Protein AF-A0A4Q5TVL8-F1 (afdb_monomer)

Mean predicted aligned error: 15.19 Å

Secondary structure (DSSP, 8-state):
----EEEEEETTEEEEEEB-TTSSSB----TT---------TTS--S-S-SS-TT-HHHHHHHHT---

Foldseek 3Di:
DDWDWDWDDDVVDTDTWTAHNVNPGTDDPDPVDDDDDDDDDPPPPPCDDDPFDPVDPVRVCVVVVPDD

Structure (mmCIF, N/CA/C/O backbone):
data_AF-A0A4Q5TVL8-F1
#
_entry.id   AF-A0A4Q5TVL8-F1
#
loop_
_atom_site.group_PDB
_atom_site.id
_atom_site.type_symbol
_atom_site.label_atom_id
_atom_site.label_alt_id
_atom_site.label_comp_id
_atom_site.label_asym_id
_atom_site.label_entity_id
_atom_site.label_seq_id
_atom_site.pdbx_PDB_ins_code
_atom_site.Cartn_x
_atom_site.Cartn_y
_atom_site.Cartn_z
_atom_site.occupancy
_atom_site.B_iso_or_equiv
_atom_site.auth_seq_id
_atom_site.auth_comp_id
_atom_site.auth_asym_id
_atom_site.auth_atom_id
_atom_site.pdbx_PDB_model_num
ATOM 1 N N . MET A 1 1 ? 2.884 5.150 -22.860 1.00 44.16 1 MET A N 1
ATOM 2 C CA . MET A 1 1 ? 4.022 4.378 -22.311 1.00 44.16 1 MET A CA 1
ATOM 3 C C . MET A 1 1 ? 3.707 4.013 -20.860 1.00 44.16 1 MET A C 1
ATOM 5 O O . MET A 1 1 ? 3.947 4.819 -19.970 1.00 44.16 1 MET A O 1
ATOM 9 N N . ALA A 1 2 ? 3.060 2.869 -20.615 1.00 52.16 2 ALA A N 1
ATOM 10 C CA . ALA A 1 2 ? 2.698 2.427 -19.261 1.00 52.16 2 ALA A CA 1
ATOM 11 C C . ALA A 1 2 ? 3.902 1.735 -18.592 1.00 52.16 2 ALA A C 1
ATOM 13 O O . ALA A 1 2 ? 4.654 1.056 -19.268 1.00 52.16 2 ALA A O 1
ATOM 14 N N . SER A 1 3 ? 4.130 1.911 -17.290 1.00 52.03 3 SER A N 1
ATOM 15 C CA . SER A 1 3 ? 5.265 1.325 -16.548 1.00 52.03 3 SER A CA 1
ATOM 16 C C . SER A 1 3 ? 4.724 0.529 -15.359 1.00 52.03 3 SER A C 1
ATOM 18 O O . SER A 1 3 ? 3.805 0.995 -14.683 1.00 52.03 3 SER A O 1
ATOM 20 N N . HIS A 1 4 ? 5.273 -0.666 -15.123 1.00 62.84 4 HIS A N 1
ATOM 21 C CA . HIS A 1 4 ? 4.861 -1.584 -14.057 1.00 62.84 4 HIS A CA 1
ATOM 22 C C . HIS A 1 4 ? 5.774 -1.449 -12.820 1.00 62.84 4 HIS A C 1
ATOM 24 O O . HIS A 1 4 ? 6.948 -1.089 -12.938 1.00 62.84 4 HIS A O 1
ATOM 30 N N . ARG A 1 5 ? 5.231 -1.688 -11.616 1.00 57.41 5 ARG A N 1
ATOM 31 C CA . ARG A 1 5 ? 5.913 -1.475 -10.322 1.00 57.41 5 ARG A CA 1
ATOM 32 C C . ARG A 1 5 ? 5.998 -2.779 -9.531 1.00 57.41 5 ARG A C 1
ATOM 34 O O . ARG A 1 5 ? 5.001 -3.485 -9.427 1.00 57.41 5 ARG A O 1
ATOM 41 N N . ARG A 1 6 ? 7.157 -3.051 -8.924 1.00 61.62 6 ARG A N 1
ATOM 42 C CA . ARG A 1 6 ? 7.415 -4.225 -8.073 1.00 61.62 6 ARG A CA 1
ATOM 43 C C . ARG A 1 6 ? 8.046 -3.779 -6.751 1.00 61.62 6 ARG A C 1
ATOM 45 O O . ARG A 1 6 ? 8.850 -2.851 -6.740 1.00 61.62 6 ARG A O 1
ATOM 52 N N . TYR A 1 7 ? 7.693 -4.444 -5.653 1.00 58.19 7 TYR A N 1
ATOM 53 C CA . TYR A 1 7 ? 8.241 -4.186 -4.319 1.00 58.19 7 TYR A CA 1
ATOM 54 C C . TYR A 1 7 ? 8.995 -5.429 -3.837 1.00 58.19 7 TYR A C 1
ATOM 56 O O . TYR A 1 7 ? 8.478 -6.539 -3.956 1.00 58.19 7 TYR A O 1
ATOM 64 N N . ILE A 1 8 ? 10.212 -5.252 -3.314 1.00 62.56 8 ILE A N 1
ATOM 65 C CA . ILE A 1 8 ? 10.983 -6.315 -2.654 1.00 62.56 8 ILE A CA 1
ATOM 66 C C . ILE A 1 8 ? 11.293 -5.829 -1.239 1.00 62.56 8 ILE A C 1
ATOM 68 O O . ILE A 1 8 ? 11.859 -4.750 -1.052 1.00 62.56 8 ILE A O 1
ATOM 72 N N . THR A 1 9 ? 10.886 -6.606 -0.241 1.00 48.84 9 THR A N 1
ATOM 73 C CA . THR A 1 9 ? 11.098 -6.296 1.175 1.00 48.84 9 THR A CA 1
ATOM 74 C C . THR A 1 9 ? 12.433 -6.866 1.643 1.00 48.84 9 THR A C 1
ATOM 76 O O . THR A 1 9 ? 12.664 -8.067 1.516 1.00 48.84 9 THR A O 1
ATOM 79 N N . ALA A 1 10 ? 13.288 -6.019 2.214 1.00 56.66 10 ALA A N 1
ATOM 80 C CA . ALA A 1 10 ? 14.457 -6.420 2.994 1.00 56.66 10 ALA A CA 1
ATOM 81 C C . ALA A 1 10 ? 14.225 -6.064 4.473 1.00 56.66 10 ALA A C 1
ATOM 83 O O . ALA A 1 10 ? 13.357 -5.243 4.786 1.00 56.66 10 ALA A O 1
ATOM 84 N N . LEU A 1 11 ? 14.985 -6.666 5.394 1.00 52.84 11 LEU A N 1
ATOM 85 C CA . LEU A 1 11 ? 14.886 -6.344 6.821 1.00 52.84 11 LEU A CA 1
ATOM 86 C C . LEU A 1 11 ? 15.062 -4.824 7.016 1.00 52.84 11 LEU A C 1
ATOM 88 O O . LEU A 1 11 ? 16.056 -4.255 6.572 1.00 52.84 11 LEU A O 1
ATOM 92 N N . GLN A 1 12 ? 14.060 -4.173 7.619 1.00 59.69 12 GLN A N 1
ATOM 93 C CA . GLN A 1 12 ? 13.999 -2.722 7.882 1.00 59.69 12 GLN A CA 1
ATOM 94 C C . GLN A 1 12 ? 14.109 -1.789 6.658 1.00 59.69 12 GLN A C 1
ATOM 96 O O . GLN A 1 12 ? 14.240 -0.577 6.825 1.00 59.69 12 GLN A O 1
ATOM 101 N N . LYS A 1 13 ? 14.031 -2.300 5.425 1.00 61.16 13 LYS A N 1
ATOM 102 C CA . LYS A 1 13 ? 14.202 -1.472 4.226 1.00 61.16 13 LYS A CA 1
ATOM 103 C C . LYS A 1 13 ? 13.222 -1.857 3.129 1.00 61.16 13 LYS A C 1
ATOM 105 O O . LYS A 1 13 ? 13.166 -3.004 2.690 1.00 61.16 13 LYS A O 1
ATOM 110 N N . ILE A 1 14 ? 12.502 -0.857 2.626 1.00 68.31 14 ILE A N 1
ATOM 111 C CA . ILE A 1 14 ? 11.699 -0.977 1.409 1.00 68.31 14 ILE A CA 1
ATOM 112 C C . ILE A 1 14 ? 12.526 -0.420 0.254 1.00 68.31 14 ILE A C 1
ATOM 114 O O . ILE A 1 14 ? 12.921 0.745 0.268 1.00 68.31 14 ILE A O 1
ATOM 118 N N . ILE A 1 15 ? 12.796 -1.260 -0.743 1.00 70.12 15 ILE A N 1
ATOM 119 C CA . ILE A 1 15 ? 13.486 -0.851 -1.966 1.00 70.12 15 ILE A CA 1
ATOM 120 C C . ILE A 1 15 ? 12.435 -0.683 -3.060 1.00 70.12 15 ILE A C 1
ATOM 122 O O . ILE A 1 15 ? 11.727 -1.630 -3.405 1.00 70.12 15 ILE A O 1
ATOM 126 N N . ILE A 1 16 ? 12.335 0.530 -3.603 1.00 70.62 16 ILE A N 1
ATOM 127 C CA . ILE A 1 16 ? 11.427 0.841 -4.707 1.00 70.62 16 ILE A CA 1
ATOM 128 C C . ILE A 1 16 ? 12.212 0.737 -6.011 1.00 70.62 16 ILE A C 1
ATOM 130 O O . ILE A 1 16 ? 13.200 1.444 -6.201 1.00 70.62 16 ILE A O 1
ATOM 134 N N . THR A 1 17 ? 11.754 -0.120 -6.920 1.00 73.62 17 THR A N 1
ATOM 135 C CA . THR A 1 17 ? 12.332 -0.266 -8.258 1.00 73.62 17 THR A CA 1
ATOM 136 C C . THR A 1 17 ? 11.279 -0.017 -9.329 1.00 73.62 17 THR A C 1
ATOM 138 O O . THR A 1 17 ? 10.086 -0.287 -9.155 1.00 73.62 17 THR A O 1
ATOM 141 N N . ARG A 1 18 ? 11.719 0.556 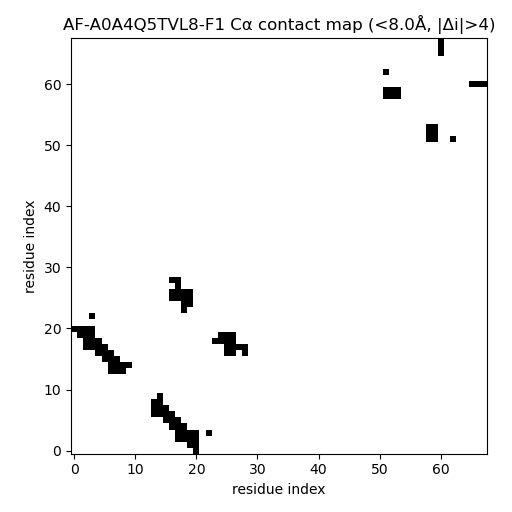-10.449 1.00 75.94 18 ARG A N 1
ATOM 142 C CA . ARG A 1 18 ? 10.884 0.807 -11.621 1.00 75.94 18 ARG A CA 1
ATOM 143 C C . ARG A 1 18 ? 11.546 0.224 -12.847 1.00 75.94 18 ARG A C 1
ATOM 145 O O . ARG A 1 18 ? 12.755 0.358 -13.022 1.00 75.94 18 ARG A O 1
ATOM 152 N N . PHE A 1 19 ? 10.717 -0.353 -13.700 1.00 79.62 19 PHE A N 1
ATOM 153 C CA . PHE A 1 19 ? 11.142 -0.926 -14.962 1.00 79.62 19 PHE A CA 1
ATOM 154 C C . PHE A 1 19 ? 10.280 -0.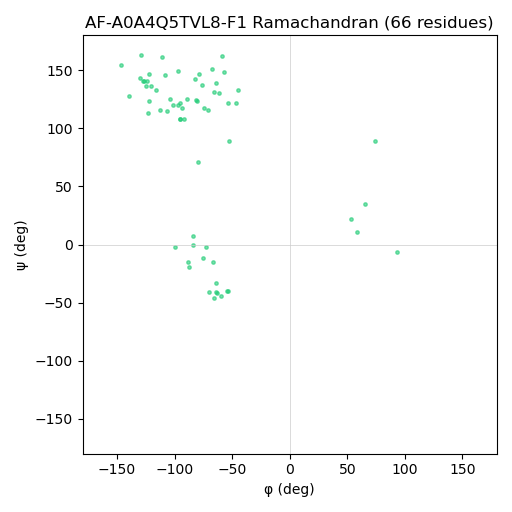393 -16.108 1.00 79.62 19 PHE A C 1
ATOM 156 O O . PHE A 1 19 ? 9.207 0.203 -15.900 1.00 79.62 19 PHE A O 1
ATOM 163 N N . THR A 1 20 ? 10.786 -0.574 -17.323 1.00 76.19 20 THR A N 1
ATOM 164 C CA . THR A 1 20 ? 10.029 -0.400 -18.562 1.00 76.19 20 THR A CA 1
ATOM 165 C C . THR A 1 20 ? 8.819 -1.341 -18.574 1.00 76.19 20 THR A C 1
ATOM 167 O O . THR A 1 20 ? 8.737 -2.277 -17.778 1.00 76.19 20 THR A O 1
ATOM 170 N N . HIS A 1 21 ? 7.826 -1.071 -19.429 1.00 76.88 21 HIS A N 1
ATOM 171 C CA . HIS A 1 21 ? 6.592 -1.871 -19.494 1.00 76.88 21 HIS A CA 1
ATOM 172 C C . HIS A 1 21 ? 6.860 -3.370 -19.680 1.00 76.88 21 HIS A C 1
ATOM 174 O O . HIS A 1 21 ? 6.208 -4.214 -19.078 1.00 76.88 21 HIS A O 1
ATOM 180 N N . ASP A 1 22 ? 7.841 -3.664 -20.525 1.00 77.06 22 ASP A N 1
ATOM 181 C CA . ASP A 1 22 ? 8.324 -4.989 -20.898 1.00 77.06 22 ASP A CA 1
ATOM 182 C C . ASP A 1 22 ? 9.351 -5.555 -19.905 1.00 77.06 22 ASP A C 1
ATOM 184 O O . ASP A 1 22 ? 9.973 -6.576 -20.180 1.00 77.06 22 ASP A O 1
ATOM 188 N N . ASN A 1 23 ? 9.566 -4.880 -18.770 1.00 76.44 23 ASN A N 1
ATOM 189 C CA . ASN A 1 23 ? 10.524 -5.254 -17.733 1.00 76.44 23 ASN A CA 1
ATOM 190 C C . ASN A 1 23 ? 11.965 -5.476 -18.251 1.00 76.44 23 ASN A C 1
ATOM 192 O O . ASN A 1 23 ? 12.755 -6.168 -17.611 1.00 76.44 23 ASN A O 1
ATOM 196 N N . SER A 1 24 ? 12.310 -4.901 -19.406 1.00 78.25 24 SER A N 1
ATOM 197 C CA . SER A 1 24 ? 13.592 -5.140 -20.083 1.00 78.25 24 SER A CA 1
ATOM 198 C C . SER A 1 24 ? 14.712 -4.211 -19.608 1.00 78.25 24 SER A C 1
ATOM 200 O O . SER A 1 24 ? 15.887 -4.528 -19.774 1.00 78.25 24 SER A O 1
ATOM 202 N N . ALA A 1 25 ? 14.377 -3.082 -18.977 1.00 76.94 25 ALA A N 1
ATOM 203 C CA . ALA A 1 25 ? 15.348 -2.156 -18.400 1.00 76.94 25 ALA A CA 1
ATOM 204 C C . ALA A 1 25 ? 14.810 -1.468 -17.138 1.00 76.94 25 ALA A C 1
ATOM 206 O O . ALA A 1 25 ? 13.598 -1.304 -16.966 1.00 76.94 25 ALA A O 1
ATOM 207 N N . SER A 1 26 ? 15.713 -1.035 -16.252 1.00 77.12 26 SER A N 1
ATOM 208 C CA . SER A 1 26 ? 15.362 -0.193 -15.106 1.00 77.12 26 SER A CA 1
ATOM 209 C C . SER A 1 26 ? 15.171 1.264 -15.539 1.00 77.12 26 SER A C 1
ATOM 211 O O . SER A 1 26 ? 15.814 1.751 -16.468 1.00 77.12 26 SER A O 1
ATOM 213 N N . VAL A 1 27 ? 14.259 1.973 -14.876 1.00 78.25 27 VAL A N 1
ATOM 214 C CA . VAL A 1 27 ? 13.920 3.369 -15.190 1.00 78.25 27 VAL A CA 1
ATOM 215 C C . VAL A 1 27 ? 14.105 4.221 -13.942 1.00 78.25 27 VAL A C 1
ATOM 217 O O . VAL A 1 27 ? 13.764 3.797 -12.837 1.00 78.25 27 VAL A O 1
ATOM 220 N N . ASN A 1 28 ? 14.630 5.436 -14.111 1.00 77.31 28 ASN A N 1
ATOM 221 C CA . ASN A 1 28 ? 14.911 6.335 -12.995 1.00 77.31 28 ASN A CA 1
ATOM 222 C C . ASN A 1 28 ? 13.617 6.753 -12.261 1.00 77.31 28 ASN A C 1
ATOM 224 O O . ASN A 1 28 ? 12.591 7.056 -12.880 1.00 77.31 28 ASN A O 1
ATOM 228 N N . LEU A 1 29 ? 13.669 6.800 -10.928 1.00 73.44 29 LEU A N 1
ATOM 229 C CA . LEU A 1 29 ? 12.609 7.343 -10.081 1.00 73.44 29 LEU A CA 1
ATOM 230 C C . LEU A 1 29 ? 12.719 8.878 -10.082 1.00 73.44 29 LEU A C 1
ATOM 232 O O . LEU A 1 29 ? 13.128 9.484 -9.101 1.00 73.44 29 LEU A O 1
ATOM 236 N N . GLY A 1 30 ? 12.388 9.519 -11.205 1.00 68.31 30 GLY A N 1
ATOM 237 C CA . GLY A 1 30 ? 12.472 10.980 -11.327 1.00 68.31 30 GLY A CA 1
ATOM 238 C C . GLY A 1 30 ? 11.648 11.733 -10.266 1.00 68.31 30 GLY A C 1
ATOM 239 O O . GLY A 1 30 ? 10.582 11.261 -9.857 1.00 68.31 30 GLY A O 1
ATOM 240 N N . ALA A 1 31 ? 12.128 12.920 -9.873 1.00 64.19 31 ALA A N 1
ATOM 241 C CA . ALA A 1 31 ? 11.591 13.754 -8.785 1.00 64.19 31 ALA A CA 1
ATOM 242 C C . ALA A 1 31 ? 10.180 14.335 -9.029 1.00 64.19 31 ALA A C 1
ATOM 244 O O . ALA A 1 31 ? 9.522 14.753 -8.084 1.00 64.19 31 ALA A O 1
ATOM 245 N N . ASN A 1 32 ? 9.686 14.323 -10.273 1.00 68.25 32 ASN A N 1
ATOM 246 C CA . ASN A 1 32 ? 8.365 14.867 -10.632 1.00 68.25 32 ASN A CA 1
ATOM 247 C C . ASN A 1 32 ? 7.194 13.893 -10.398 1.00 68.25 32 ASN A C 1
ATOM 249 O O . ASN A 1 32 ? 6.048 14.230 -10.683 1.00 68.25 32 ASN A O 1
ATOM 253 N N . ASN A 1 33 ? 7.456 12.678 -9.908 1.00 62.94 33 ASN A N 1
ATOM 254 C CA . ASN A 1 33 ? 6.417 11.684 -9.649 1.00 62.94 33 ASN A CA 1
ATOM 255 C C . ASN A 1 33 ? 6.133 11.589 -8.1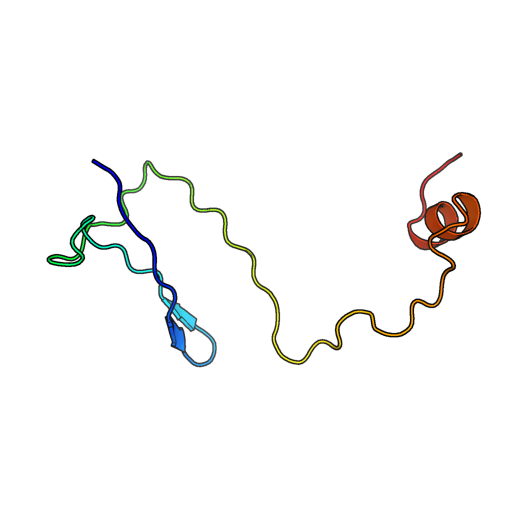48 1.00 62.94 33 ASN A C 1
ATOM 257 O O . ASN A 1 33 ? 7.032 11.304 -7.359 1.00 62.94 33 ASN A O 1
ATOM 261 N N . GLN A 1 34 ? 4.871 11.764 -7.757 1.00 60.22 34 GLN A N 1
ATOM 262 C CA .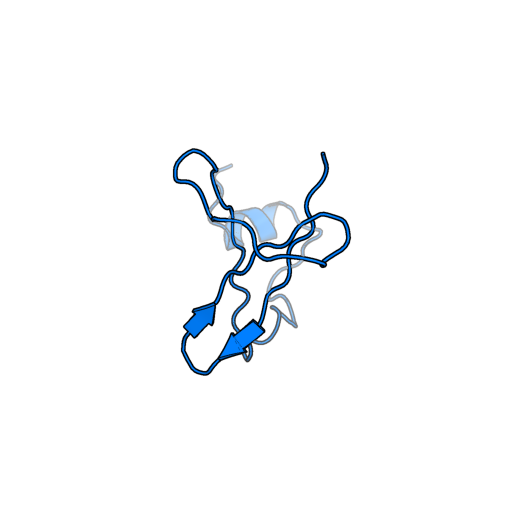 GLN A 1 34 ? 4.431 11.504 -6.387 1.00 60.22 34 GLN A CA 1
ATOM 263 C C . GLN A 1 34 ? 4.188 10.003 -6.202 1.00 60.22 34 GLN A C 1
ATOM 265 O O . GLN A 1 34 ? 3.411 9.389 -6.936 1.00 60.22 34 GLN A O 1
ATOM 270 N N . TYR A 1 35 ? 4.843 9.405 -5.209 1.00 62.88 35 TYR A N 1
ATOM 271 C CA . TYR A 1 35 ? 4.680 7.992 -4.874 1.00 62.88 35 TYR A CA 1
ATOM 272 C C . TYR A 1 35 ? 3.873 7.870 -3.581 1.00 62.88 35 TYR A C 1
ATOM 274 O O . TYR A 1 35 ? 4.332 8.283 -2.519 1.00 62.88 35 TYR A O 1
ATOM 282 N N . ARG A 1 36 ? 2.669 7.294 -3.662 1.00 64.19 36 ARG A N 1
ATOM 283 C CA . ARG A 1 36 ? 1.865 6.943 -2.484 1.00 64.19 36 ARG A CA 1
ATOM 284 C C . ARG A 1 36 ? 2.154 5.489 -2.121 1.00 64.19 36 ARG A C 1
ATOM 286 O O . ARG A 1 36 ? 1.908 4.597 -2.930 1.00 64.19 36 ARG A O 1
ATOM 293 N N . TYR A 1 37 ? 2.709 5.263 -0.936 1.00 63.47 37 TYR A N 1
ATOM 294 C CA . TYR A 1 37 ? 2.951 3.929 -0.394 1.00 63.47 37 TYR A CA 1
ATOM 295 C C . TYR A 1 37 ? 1.973 3.648 0.747 1.00 63.47 37 TYR A C 1
ATOM 297 O O . TYR A 1 37 ? 1.599 4.550 1.492 1.00 63.47 37 TYR A O 1
ATOM 305 N N . ILE A 1 38 ? 1.559 2.390 0.871 1.00 60.78 38 ILE A N 1
ATOM 306 C CA . ILE A 1 38 ? 0.808 1.884 2.020 1.00 60.78 38 ILE A CA 1
ATOM 307 C C . ILE A 1 38 ? 1.748 0.908 2.720 1.00 60.78 38 ILE A C 1
ATOM 309 O O . ILE A 1 38 ? 2.157 -0.088 2.124 1.00 60.78 38 ILE A O 1
ATOM 313 N N . ILE A 1 39 ? 2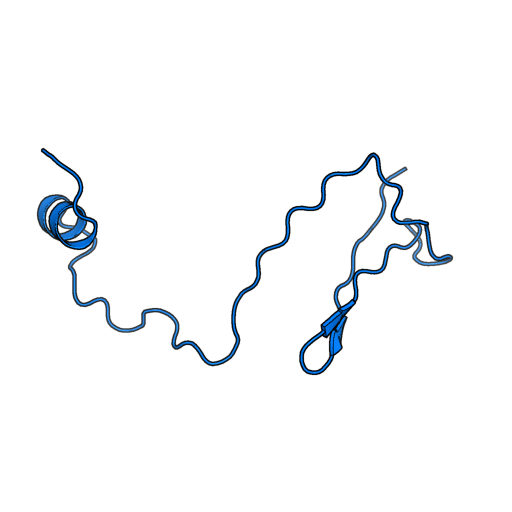.144 1.231 3.950 1.00 67.56 39 ILE A N 1
ATOM 314 C CA . ILE A 1 39 ? 2.912 0.318 4.797 1.00 67.56 39 ILE A CA 1
ATOM 315 C C . ILE A 1 39 ? 1.896 -0.461 5.618 1.00 67.56 39 ILE A C 1
ATOM 317 O O . ILE A 1 39 ? 1.279 0.091 6.526 1.00 67.56 39 ILE A O 1
ATOM 321 N N . THR A 1 40 ? 1.735 -1.739 5.296 1.00 66.19 40 THR A N 1
ATOM 322 C CA . THR A 1 40 ? 1.009 -2.671 6.156 1.00 66.19 40 THR A CA 1
ATOM 323 C C . THR A 1 40 ? 2.041 -3.384 7.025 1.00 66.19 40 THR A C 1
ATOM 325 O O . THR A 1 40 ? 2.816 -4.182 6.491 1.00 66.19 40 THR A O 1
ATOM 328 N N . PRO A 1 41 ? 2.127 -3.087 8.331 1.00 62.72 41 PRO A N 1
ATOM 329 C CA . PRO A 1 41 ? 3.033 -3.811 9.210 1.00 62.72 41 PRO A CA 1
ATOM 330 C C . PRO A 1 41 ? 2.654 -5.299 9.242 1.00 62.72 41 PRO A C 1
ATOM 332 O O . PRO A 1 41 ? 1.493 -5.660 9.417 1.00 62.72 41 PRO A O 1
ATOM 335 N N . GLY A 1 42 ? 3.639 -6.176 9.048 1.00 60.31 42 GLY A N 1
ATOM 336 C CA . GLY A 1 42 ? 3.474 -7.609 9.290 1.00 60.31 42 GLY A CA 1
ATOM 337 C C . GLY A 1 42 ? 3.513 -7.892 10.792 1.00 60.31 42 GLY A C 1
ATOM 338 O O . GLY A 1 42 ? 4.338 -7.321 11.499 1.00 60.31 42 GLY A O 1
ATOM 339 N N . GLY A 1 43 ? 2.628 -8.759 11.288 1.00 59.16 43 GLY A N 1
ATOM 340 C CA . GLY A 1 43 ? 2.570 -9.135 12.708 1.00 59.16 43 GLY A CA 1
ATOM 341 C C . GLY A 1 43 ? 1.605 -8.309 13.562 1.00 59.16 43 GLY A C 1
ATOM 342 O O . GLY A 1 43 ? 1.349 -8.672 14.705 1.00 59.16 43 GLY A O 1
ATOM 343 N N . THR A 1 44 ? 0.992 -7.254 13.019 1.00 61.59 44 THR A N 1
ATOM 344 C CA . THR A 1 44 ? -0.231 -6.717 13.621 1.00 61.59 44 THR A CA 1
ATOM 345 C C . THR A 1 44 ? -1.362 -7.675 13.289 1.00 61.59 44 THR A C 1
ATOM 347 O O . THR A 1 44 ? -1.674 -7.841 12.106 1.00 61.59 44 THR A O 1
ATOM 350 N N . SER A 1 45 ? -1.979 -8.298 14.299 1.00 61.16 45 SER A N 1
ATOM 351 C CA . SER A 1 45 ? -3.281 -8.933 14.099 1.00 61.16 45 SER A CA 1
ATOM 352 C C . 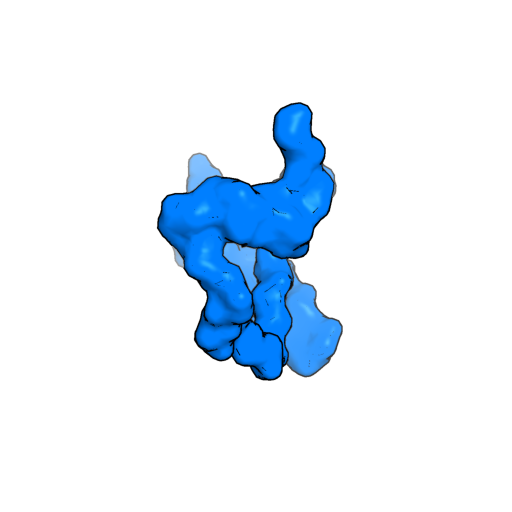SER A 1 45 ? -4.155 -7.934 13.351 1.00 61.16 45 SER A C 1
ATOM 354 O O . SER A 1 45 ? -4.344 -6.807 13.822 1.00 61.16 45 SER A O 1
ATOM 356 N N . ALA A 1 46 ? -4.656 -8.322 12.170 1.00 59.97 46 ALA A N 1
ATOM 357 C CA . ALA A 1 46 ? -5.809 -7.644 11.589 1.00 59.97 46 ALA A CA 1
ATOM 358 C C . ALA A 1 46 ? -6.802 -7.468 12.735 1.00 59.97 46 ALA A C 1
ATOM 360 O O . ALA A 1 46 ? -6.933 -8.420 13.503 1.00 59.97 46 ALA A O 1
ATOM 361 N N . LYS A 1 47 ? -7.393 -6.276 12.913 1.00 58.53 47 LYS A N 1
ATOM 362 C CA . LYS A 1 47 ? -8.359 -6.007 13.991 1.00 58.53 47 LYS A CA 1
ATOM 363 C C . LYS A 1 47 ? -9.452 -7.081 13.937 1.00 58.53 47 LYS A C 1
ATOM 365 O O . LYS A 1 47 ? -10.414 -6.974 13.188 1.00 58.53 47 LYS A O 1
ATOM 370 N N . GLY A 1 48 ? -9.212 -8.170 14.643 1.00 61.16 48 GLY A N 1
ATOM 371 C CA . GLY A 1 48 ? -9.826 -9.467 14.460 1.00 61.16 48 GLY A CA 1
ATOM 372 C C . GLY A 1 48 ? -10.429 -9.770 15.803 1.00 61.16 48 GLY A C 1
ATOM 373 O O . GLY A 1 48 ? -9.696 -9.876 16.782 1.00 61.16 48 GLY A O 1
ATOM 374 N N . ALA A 1 49 ? -11.759 -9.807 15.810 1.00 57.53 49 ALA A N 1
ATOM 375 C CA . ALA A 1 49 ? -12.642 -9.452 16.917 1.00 57.53 49 ALA A CA 1
ATOM 376 C C . ALA A 1 49 ? -12.708 -7.932 17.134 1.00 57.53 49 ALA A C 1
ATOM 378 O O . ALA A 1 49 ? -11.933 -7.331 17.876 1.00 57.53 49 ALA A O 1
ATOM 379 N N . SER A 1 50 ? -13.645 -7.293 16.432 1.00 62.19 50 SER A N 1
ATOM 380 C CA . SER A 1 50 ? -13.999 -5.913 16.736 1.00 62.19 50 SER A CA 1
ATOM 381 C C . SER A 1 50 ? -14.644 -5.844 18.122 1.00 62.19 50 SER A C 1
ATOM 383 O O . SER A 1 50 ? -15.576 -6.607 18.371 1.00 62.19 50 SER A O 1
ATOM 385 N N . PRO A 1 51 ? -14.210 -4.932 19.006 1.00 72.44 51 PRO A N 1
ATOM 386 C CA . PRO A 1 51 ? -14.904 -4.648 20.261 1.00 72.44 51 PRO A CA 1
ATOM 387 C C . PRO A 1 51 ? -16.213 -3.865 20.048 1.00 72.44 51 PRO A C 1
ATOM 389 O O . PRO A 1 51 ? -16.901 -3.567 21.018 1.00 72.44 51 PRO A O 1
ATOM 392 N N . VAL A 1 52 ? -16.534 -3.499 18.800 1.00 80.31 52 VAL A N 1
ATOM 393 C CA . VAL A 1 52 ? -17.685 -2.673 18.435 1.00 80.31 52 VAL A CA 1
ATOM 394 C C . VAL A 1 52 ? -18.538 -3.355 17.370 1.00 80.31 52 VAL A C 1
ATOM 396 O O . VAL A 1 52 ? -18.004 -3.965 16.435 1.00 80.31 52 VAL A O 1
ATOM 399 N N . ASP A 1 53 ? -19.854 -3.223 17.508 1.00 84.94 53 ASP A N 1
ATOM 400 C CA . ASP A 1 53 ? -20.811 -3.570 16.464 1.00 84.94 53 ASP A CA 1
ATOM 401 C C . ASP A 1 53 ? -2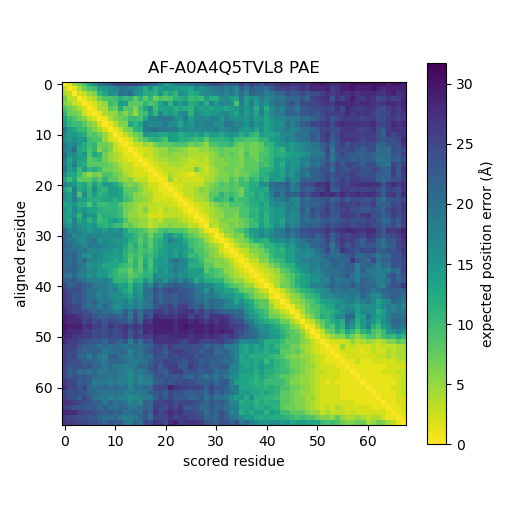0.718 -2.540 15.331 1.00 84.94 53 ASP A C 1
ATOM 403 O O . ASP A 1 53 ? -20.991 -1.357 15.517 1.00 84.94 53 ASP A O 1
ATOM 407 N N . TRP A 1 54 ? -20.309 -2.994 14.148 1.00 82.75 54 TRP A N 1
ATOM 408 C CA . TRP A 1 54 ? -20.148 -2.147 12.965 1.00 82.75 54 TRP A CA 1
ATOM 409 C C . TRP A 1 54 ? -21.467 -1.753 12.301 1.00 82.75 54 TRP A C 1
ATOM 411 O O . TRP A 1 54 ? -21.461 -0.903 11.412 1.00 82.75 54 TRP A O 1
ATOM 421 N N . SER A 1 55 ? -22.575 -2.388 12.684 1.00 88.06 55 SER A N 1
ATOM 422 C CA . SER A 1 55 ? -23.909 -2.057 12.184 1.00 88.06 55 SER A CA 1
ATOM 423 C C . SER A 1 55 ? -24.604 -0.962 13.002 1.00 88.06 55 SER A C 1
ATOM 425 O O . SER A 1 55 ? -25.543 -0.342 12.504 1.00 88.06 55 SER A O 1
ATOM 427 N N . ASP A 1 56 ? -24.104 -0.656 14.206 1.00 90.25 56 ASP A N 1
ATOM 428 C CA . ASP A 1 56 ? -24.587 0.442 15.046 1.00 90.25 56 ASP A CA 1
ATOM 429 C C . ASP A 1 56 ? -23.736 1.706 14.846 1.00 90.25 56 ASP A C 1
ATOM 431 O O . ASP A 1 56 ? -22.603 1.822 15.322 1.00 90.25 56 ASP A O 1
ATOM 435 N N . TYR A 1 57 ? -24.320 2.700 14.173 1.00 86.88 57 TYR A N 1
ATOM 436 C CA . TYR A 1 57 ? -23.686 3.998 13.942 1.00 86.88 57 TYR A CA 1
ATOM 437 C C . TYR A 1 57 ? -23.218 4.674 15.237 1.00 86.88 57 TYR A C 1
ATOM 439 O O . TYR A 1 57 ? -22.131 5.249 15.264 1.00 86.88 57 TYR A O 1
ATOM 447 N N . LYS A 1 58 ? -23.996 4.590 16.323 1.00 91.12 58 LYS A N 1
ATOM 448 C CA . LYS A 1 58 ? -23.651 5.246 17.591 1.00 91.12 58 LYS A CA 1
ATOM 449 C C . LYS A 1 58 ? -22.458 4.574 18.252 1.00 91.12 58 LYS A C 1
ATOM 451 O O . LYS A 1 58 ? -21.569 5.257 18.756 1.00 91.12 58 LYS A O 1
ATOM 456 N N . ALA A 1 59 ? -22.412 3.244 18.213 1.00 88.31 59 ALA A N 1
ATOM 457 C CA . ALA A 1 59 ? -21.287 2.482 18.739 1.00 88.31 59 ALA A CA 1
ATOM 458 C C . ALA A 1 59 ? -19.993 2.802 17.967 1.00 88.31 59 ALA A C 1
ATOM 460 O O . ALA A 1 59 ? -18.940 3.023 18.570 1.00 88.31 59 ALA A O 1
ATOM 461 N N . VAL A 1 60 ? -20.082 2.921 16.638 1.00 89.50 60 VAL A N 1
ATOM 462 C CA . VAL A 1 60 ? -18.960 3.325 15.777 1.00 89.50 60 VAL A CA 1
ATOM 463 C C . VAL A 1 60 ? -18.530 4.770 16.049 1.00 89.50 60 VAL A C 1
ATOM 465 O O . VAL A 1 60 ? -17.335 5.028 16.207 1.00 89.50 60 VAL A O 1
ATOM 468 N N . ALA A 1 61 ? -19.475 5.707 16.151 1.00 90.00 61 ALA A N 1
ATOM 469 C CA . ALA A 1 61 ? -19.190 7.110 16.441 1.00 90.00 61 ALA A CA 1
ATOM 470 C C . ALA A 1 61 ? -18.466 7.271 17.786 1.00 90.00 61 ALA A C 1
ATOM 472 O O . ALA A 1 61 ? -17.437 7.943 17.844 1.00 90.00 61 ALA A O 1
ATOM 473 N N . ALA A 1 62 ? -18.913 6.568 18.831 1.00 89.00 62 ALA A N 1
ATOM 474 C CA . ALA A 1 62 ? -18.257 6.563 20.137 1.00 89.00 62 ALA A CA 1
ATOM 475 C C . ALA A 1 62 ? -16.839 5.963 20.089 1.00 89.00 62 ALA A C 1
ATOM 477 O O . ALA A 1 62 ? -15.919 6.515 20.690 1.00 89.00 62 ALA A O 1
ATOM 478 N N . TYR A 1 63 ? -16.634 4.870 19.344 1.00 88.62 63 TYR A N 1
ATOM 479 C CA . TYR A 1 63 ? -15.318 4.234 19.197 1.00 88.62 63 TYR A CA 1
ATOM 480 C C . TYR A 1 63 ? -14.293 5.135 18.491 1.00 88.62 63 TYR A C 1
ATOM 482 O O . TYR A 1 63 ? -13.105 5.088 18.814 1.00 88.62 63 TYR A O 1
ATOM 490 N N . PHE A 1 64 ? -14.738 5.965 17.542 1.00 88.69 64 PHE A N 1
ATOM 491 C CA . PHE A 1 64 ? -13.874 6.898 16.810 1.00 88.69 64 PHE A CA 1
ATOM 492 C C . PHE A 1 64 ? -13.911 8.344 17.325 1.00 88.69 64 PHE A C 1
ATOM 494 O O . PHE A 1 64 ? -13.176 9.177 16.798 1.00 88.69 64 PHE A O 1
ATOM 501 N N . GLY A 1 65 ? -14.726 8.653 18.338 1.00 90.50 65 GLY A N 1
ATOM 502 C CA . GLY A 1 65 ? -14.878 10.011 18.868 1.00 90.50 65 GLY A CA 1
ATOM 503 C C . GLY A 1 65 ? -15.492 10.993 17.865 1.00 90.50 65 GLY A C 1
ATOM 504 O O . GLY A 1 65 ? -15.091 12.154 17.820 1.00 90.50 65 GLY A O 1
ATOM 505 N N . ILE A 1 66 ? -16.422 10.523 17.031 1.00 89.19 66 ILE A N 1
ATOM 506 C CA . ILE A 1 66 ? -17.141 11.359 16.065 1.00 89.19 66 ILE A CA 1
ATOM 507 C C . ILE A 1 66 ? -18.271 12.085 16.820 1.00 89.19 66 ILE A C 1
ATOM 509 O O . ILE A 1 66 ? -19.070 11.406 17.464 1.00 89.19 66 ILE A O 1
ATOM 513 N N . PRO A 1 67 ? -18.332 13.429 16.792 1.00 84.44 67 PRO A N 1
ATOM 514 C CA . PRO A 1 67 ? -19.418 14.184 17.417 1.00 84.44 67 PRO A CA 1
ATOM 515 C C . PRO A 1 67 ? -20.759 13.958 16.696 1.00 84.44 67 PRO A C 1
ATOM 517 O O . PRO A 1 67 ? -20.7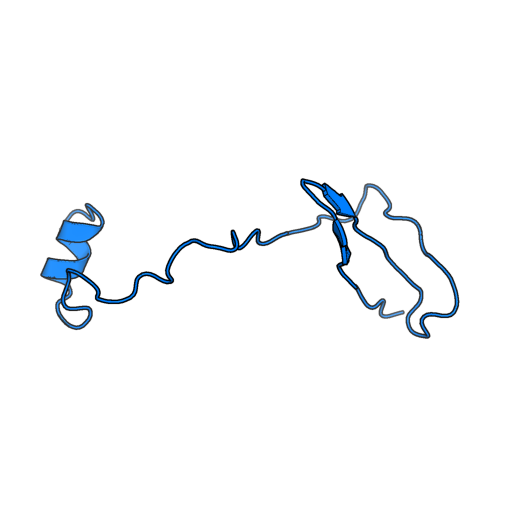62 13.690 15.493 1.00 84.44 67 PRO A O 1
ATOM 520 N N . ASP A 1 68 ? -21.864 14.070 17.444 1.00 73.81 68 ASP A N 1
ATOM 521 C CA . ASP A 1 68 ? -23.244 13.979 16.928 1.00 73.81 68 ASP A CA 1
ATOM 522 C C . ASP A 1 68 ? -23.611 15.141 15.986 1.00 73.81 68 ASP A C 1
ATOM 524 O O . ASP A 1 68 ? -23.224 16.301 16.276 1.00 73.81 68 ASP A O 1
#

Solvent-accessible surface area (backbone atoms only — not comparable to full-atom values): 4845 Å² total; per-residue (Å²): 139,69,68,52,80,58,80,54,84,50,92,99,40,82,52,86,54,40,29,40,65,83,65,80,44,80,46,83,87,58,89,90,62,89,82,88,80,82,86,77,73,84,87,61,76,67,87,71,80,68,96,56,58,86,86,39,66,65,52,46,26,64,76,71,68,53,83,136

Nearest PDB structures 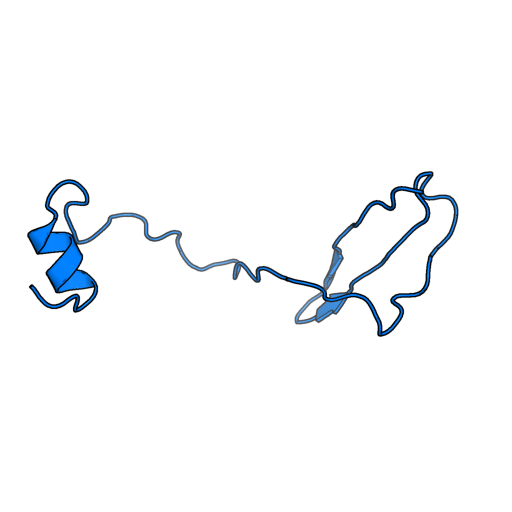(foldseek):
  7oic-assembly1_V  TM=2.255E-01  e=2.983E+00  Homo sapiens

Sequence (68 aa):
MASHRRYITALQKIIITRFTHDNSASVNLGANNQYRYIITPGGTSAKGASPVDWSDYKAVAAYFGIPD

Radius of gyration: 19.96 Å; Cα contacts (8 Å, |Δi|>4): 52; chains: 1; bounding box: 40×24×43 Å

pLDDT: mean 70.56, std 12.12, range [44.16, 91.12]